Protein AF-A0A9P1MEH5-F1 (afdb_monomer_lite)

pLDDT: mean 79.2, std 22.67, range [29.92, 98.62]

Radius of gyration: 17.31 Å; chains: 1; bounding box: 32×53×47 Å

InterPro domains:
  IPR015141 Phospholipase A2, prokaryotic/fungal [PF09056] (27-102)
  IPR036444 Phospholipase A2 domain superfamily [G3DSA:1.20.90.10] (5-103)
  IPR036444 Phospholipase A2 domain superfamily [SSF48619] (24-102)

Secondary structure (DSSP, 8-state):
----PPPTHHHHHHHSS---GGGTTT-TT-TT----HHHHHHHHHHHHHHHHTT--BHHHHHHHHHHHHHHHHHHHHTS-TTTHHHHHHHHHHHHHHHHHHS-TT-BS-PPPHHHHHHHHHHHHHHHHHHHHHHHHTS--

Sequence (140 aa):
MVTGRPAAHHQWQRDADILDLGRLHFLPRQPLGFPFVPACNRHDFGYHNYRNQVRFTQSNRLKIDNNFKTDLYYQCESVSSLTRGLCRALADVYYSAVRAFGGGDATPGKRDEDLVQAYQDAVAVYEELVAEARARGDIA

Organism: NCBI:txid1442378

Foldseek 3Di:
DDPDDPDVVVVCVVPVVLDDLVCVVPPPDPVQPQPLVVLSVQLSVQQVVCVVVVNQAPVSLVVSLVSSLVVQLVSLVPPDPLCSVLSNLVSQLVSLCCLQRNDCVHDDDHGDPVSVVSNVVSVVVNVVVVVVCVVVVVGD

Structure (mmCIF, N/CA/C/O backbone):
data_AF-A0A9P1MEH5-F1
#
_entry.id   AF-A0A9P1MEH5-F1
#
loop_
_atom_site.group_PDB
_atom_site.id
_atom_site.type_symbol
_atom_site.label_atom_id
_atom_site.label_alt_id
_atom_site.label_comp_id
_atom_site.label_asym_id
_atom_site.label_entity_id
_atom_site.label_seq_id
_atom_site.pdbx_PDB_ins_code
_atom_site.Cartn_x
_atom_site.Cartn_y
_atom_site.Cartn_z
_atom_site.occupancy
_atom_site.B_iso_or_equiv
_atom_site.auth_seq_id
_atom_site.auth_comp_id
_atom_site.auth_asym_id
_atom_site.auth_atom_id
_atom_site.pdbx_PDB_model_num
ATOM 1 N N . MET A 1 1 ? 18.055 -45.382 1.536 1.00 38.59 1 MET A N 1
ATOM 2 C CA . MET A 1 1 ? 18.241 -43.936 1.287 1.00 38.59 1 MET A CA 1
ATOM 3 C C . MET A 1 1 ? 17.110 -43.486 0.376 1.00 38.59 1 MET A C 1
ATOM 5 O O . MET A 1 1 ? 17.152 -43.767 -0.812 1.00 38.59 1 MET A O 1
ATOM 9 N N . VAL A 1 2 ? 16.035 -42.938 0.944 1.00 36.78 2 VAL A N 1
ATOM 10 C CA . VAL A 1 2 ? 14.836 -42.552 0.184 1.00 36.78 2 VAL A CA 1
ATOM 11 C C . VAL A 1 2 ? 15.009 -41.103 -0.259 1.00 36.78 2 VAL A C 1
ATOM 13 O O . VAL A 1 2 ? 14.859 -40.191 0.546 1.00 36.78 2 VAL A O 1
ATOM 16 N N . THR A 1 3 ? 15.345 -40.877 -1.526 1.00 44.19 3 THR A N 1
ATOM 17 C CA . THR A 1 3 ? 15.235 -39.551 -2.142 1.00 44.19 3 THR A CA 1
ATOM 18 C C . THR A 1 3 ? 13.792 -39.368 -2.603 1.00 44.19 3 THR A C 1
ATOM 20 O O . THR A 1 3 ? 13.424 -39.648 -3.743 1.00 44.19 3 THR A O 1
ATOM 23 N N . GLY A 1 4 ? 12.931 -38.955 -1.673 1.00 37.09 4 GLY A N 1
ATOM 24 C CA . GLY A 1 4 ? 11.566 -38.566 -2.002 1.00 37.09 4 GLY A CA 1
ATOM 25 C C . GLY A 1 4 ? 11.600 -37.353 -2.927 1.00 37.09 4 GLY A C 1
ATOM 26 O O . GLY A 1 4 ? 11.987 -36.266 -2.506 1.00 37.09 4 GLY A O 1
ATOM 27 N N . ARG A 1 5 ? 11.208 -37.527 -4.194 1.00 41.38 5 ARG A N 1
ATOM 28 C CA . ARG A 1 5 ? 10.835 -36.384 -5.035 1.00 41.38 5 ARG A CA 1
ATOM 29 C C . ARG A 1 5 ? 9.643 -35.712 -4.349 1.00 41.38 5 ARG A C 1
ATOM 31 O O . ARG A 1 5 ? 8.672 -36.420 -4.069 1.00 41.38 5 ARG A O 1
ATOM 38 N N . PRO A 1 6 ? 9.684 -34.403 -4.057 1.00 37.50 6 PRO A N 1
ATOM 39 C CA . PRO A 1 6 ? 8.526 -33.741 -3.487 1.00 37.50 6 PRO A CA 1
ATOM 40 C C . PRO A 1 6 ? 7.352 -33.883 -4.454 1.00 37.50 6 PRO A C 1
ATOM 42 O O . PRO A 1 6 ? 7.510 -33.729 -5.668 1.00 37.50 6 PRO A O 1
ATOM 45 N N . ALA A 1 7 ? 6.189 -34.224 -3.903 1.00 37.09 7 ALA A N 1
ATOM 46 C CA . ALA A 1 7 ? 4.952 -34.388 -4.645 1.00 37.09 7 ALA A CA 1
ATOM 47 C C . ALA A 1 7 ? 4.650 -33.122 -5.455 1.00 37.09 7 ALA A C 1
ATOM 49 O O . ALA A 1 7 ? 4.838 -32.011 -4.957 1.00 37.09 7 ALA A O 1
ATOM 50 N N . ALA A 1 8 ? 4.137 -33.293 -6.677 1.00 34.41 8 ALA A N 1
ATOM 51 C CA . ALA A 1 8 ? 3.817 -32.200 -7.593 1.00 34.41 8 ALA A CA 1
ATOM 52 C C . ALA A 1 8 ? 3.007 -31.074 -6.914 1.00 34.41 8 ALA A C 1
ATOM 54 O O . ALA A 1 8 ? 3.232 -29.909 -7.215 1.00 34.41 8 ALA A O 1
ATOM 55 N N . HIS A 1 9 ? 2.171 -31.393 -5.916 1.00 31.72 9 HIS A N 1
ATOM 56 C CA . HIS A 1 9 ? 1.419 -30.448 -5.073 1.00 31.72 9 HIS A CA 1
ATOM 57 C C . HIS A 1 9 ? 2.267 -29.354 -4.389 1.00 31.72 9 HIS A C 1
ATOM 59 O O . HIS A 1 9 ? 1.824 -28.218 -4.277 1.00 31.72 9 HIS A O 1
ATOM 65 N N . HIS A 1 10 ? 3.506 -29.658 -3.995 1.00 29.92 10 HIS A N 1
ATOM 66 C CA . HIS A 1 10 ? 4.415 -28.707 -3.341 1.00 29.92 10 HIS A CA 1
ATOM 67 C C . HIS A 1 10 ? 5.129 -27.768 -4.325 1.00 29.92 10 HIS A C 1
ATOM 69 O O . HIS A 1 10 ? 5.714 -26.767 -3.917 1.00 29.92 10 HIS A O 1
ATOM 75 N N . GLN A 1 11 ? 5.098 -28.089 -5.621 1.00 36.81 11 GLN A N 1
ATOM 76 C CA . GLN A 1 11 ? 5.572 -27.202 -6.680 1.00 36.81 11 GLN A CA 1
ATOM 77 C C . GLN A 1 11 ? 4.457 -26.228 -7.094 1.00 36.81 11 GLN A C 1
ATOM 79 O O . GLN A 1 11 ? 4.722 -25.042 -7.248 1.00 36.81 11 GLN A O 1
ATOM 84 N N . TRP A 1 12 ? 3.195 -26.684 -7.117 1.00 30.77 12 TRP A N 1
ATOM 85 C CA . TRP A 1 12 ? 2.025 -25.822 -7.342 1.00 30.77 12 TRP A CA 1
ATOM 86 C C . TRP A 1 12 ? 1.846 -24.744 -6.256 1.00 30.77 12 TRP A C 1
ATOM 88 O O . TRP A 1 12 ? 1.437 -23.636 -6.576 1.00 30.77 12 TRP A O 1
ATOM 98 N N . GLN A 1 13 ? 2.218 -25.016 -4.997 1.00 30.05 13 GLN A N 1
ATOM 99 C CA . GLN A 1 13 ? 2.225 -24.012 -3.916 1.00 30.05 13 GLN A CA 1
ATOM 100 C C . GLN A 1 13 ? 3.327 -22.944 -4.062 1.00 30.05 13 GLN A C 1
ATOM 102 O O . GLN A 1 13 ? 3.238 -21.893 -3.442 1.00 30.05 13 GLN A O 1
ATOM 107 N N . ARG A 1 14 ? 4.382 -23.207 -4.847 1.00 35.78 14 ARG A N 1
ATOM 108 C CA . ARG A 1 14 ? 5.507 -22.273 -5.029 1.00 35.78 14 ARG A CA 1
ATOM 109 C C . ARG A 1 14 ? 5.337 -21.342 -6.227 1.00 35.78 14 ARG A C 1
ATOM 111 O O . ARG A 1 14 ? 5.924 -20.266 -6.226 1.00 35.78 14 ARG A O 1
ATOM 118 N N . ASP A 1 15 ? 4.495 -21.722 -7.187 1.00 35.22 15 ASP A N 1
ATOM 119 C CA . ASP A 1 15 ? 4.294 -20.970 -8.430 1.00 35.22 15 ASP A CA 1
ATOM 120 C C . ASP A 1 15 ? 2.918 -20.258 -8.501 1.00 35.22 15 ASP A C 1
ATOM 122 O O . ASP A 1 15 ? 2.714 -19.404 -9.362 1.00 35.22 15 ASP A O 1
ATOM 126 N N . ALA A 1 16 ? 1.974 -20.554 -7.591 1.00 35.69 16 ALA A N 1
ATOM 127 C CA . ALA A 1 16 ? 0.593 -20.041 -7.635 1.00 35.69 16 ALA A CA 1
ATOM 128 C C . ALA A 1 16 ? 0.308 -18.752 -6.829 1.00 35.69 16 ALA A C 1
ATOM 130 O O . ALA A 1 16 ? -0.785 -18.205 -6.960 1.00 35.69 16 ALA A O 1
ATOM 131 N N . ASP A 1 17 ? 1.261 -18.223 -6.054 1.00 38.34 17 ASP A N 1
ATOM 132 C CA . ASP A 1 17 ? 1.078 -16.992 -5.252 1.00 38.34 17 ASP A CA 1
ATOM 133 C C . ASP A 1 17 ? 1.744 -15.746 -5.885 1.00 38.34 17 ASP A C 1
ATOM 135 O O . ASP A 1 17 ? 1.908 -14.707 -5.255 1.00 38.34 17 ASP A O 1
ATOM 139 N N . ILE A 1 18 ? 2.081 -15.829 -7.179 1.00 39.69 18 ILE A N 1
ATOM 140 C CA . ILE A 1 18 ? 2.661 -14.758 -8.023 1.00 39.69 18 ILE A CA 1
ATOM 141 C C . ILE A 1 18 ? 1.601 -13.719 -8.475 1.00 39.69 18 ILE A C 1
ATOM 143 O O . ILE A 1 18 ? 1.877 -12.823 -9.269 1.00 39.69 18 ILE A O 1
ATOM 147 N N . LEU A 1 19 ? 0.363 -13.838 -7.998 1.00 39.28 19 LEU A N 1
ATOM 148 C CA . LEU A 1 19 ? -0.817 -13.301 -8.670 1.00 39.28 19 LEU A CA 1
ATOM 149 C C . LEU A 1 19 ? -0.827 -11.769 -8.767 1.00 39.28 19 LEU A C 1
ATOM 151 O O . LEU A 1 19 ? -0.937 -11.048 -7.778 1.00 39.28 19 LEU A O 1
ATOM 155 N N . ASP A 1 20 ? -0.760 -11.320 -10.020 1.00 39.25 20 ASP A N 1
ATOM 156 C CA . ASP A 1 20 ? -1.624 -10.307 -10.620 1.00 39.25 20 ASP A CA 1
ATOM 157 C C . ASP A 1 20 ? -2.725 -9.818 -9.659 1.00 39.25 20 ASP A C 1
ATOM 159 O O . ASP A 1 20 ? -3.491 -10.604 -9.094 1.00 39.25 20 ASP A O 1
ATOM 163 N N . LEU A 1 21 ? -2.775 -8.505 -9.468 1.00 43.47 21 LEU A N 1
ATOM 164 C CA . LEU A 1 21 ? -3.488 -7.748 -8.431 1.00 43.47 21 LEU A CA 1
ATOM 165 C C . LEU A 1 21 ? -4.983 -8.085 -8.227 1.00 43.47 21 LEU A C 1
ATOM 167 O O . LEU A 1 21 ? -5.577 -7.724 -7.207 1.00 43.47 21 LEU A O 1
ATOM 171 N N . GLY A 1 22 ? -5.573 -8.882 -9.117 1.00 38.50 22 GLY A N 1
ATOM 172 C CA . GLY A 1 22 ? -6.907 -9.463 -8.989 1.00 38.50 22 GLY A CA 1
ATOM 173 C C . GLY A 1 22 ? -7.152 -10.281 -7.712 1.00 38.50 22 GLY A C 1
ATOM 174 O O . GLY A 1 22 ? -8.307 -10.402 -7.305 1.00 38.50 22 GLY A O 1
ATOM 175 N N . ARG A 1 23 ? -6.118 -10.791 -7.017 1.00 42.00 23 ARG A N 1
ATOM 176 C CA . ARG A 1 23 ? -6.306 -11.473 -5.715 1.00 42.00 23 ARG A CA 1
ATOM 177 C C . ARG A 1 23 ? -6.115 -10.593 -4.477 1.00 42.00 23 ARG A C 1
ATOM 179 O O . ARG A 1 23 ? -6.567 -10.989 -3.409 1.00 42.00 23 ARG A O 1
ATOM 186 N N . LEU A 1 24 ? -5.557 -9.387 -4.596 1.00 45.28 24 LEU A N 1
ATOM 187 C CA . LEU A 1 24 ? -5.632 -8.382 -3.518 1.00 45.28 24 LEU A CA 1
ATOM 188 C C . LEU A 1 24 ? -7.051 -7.803 -3.411 1.00 45.28 24 LEU A C 1
ATOM 190 O O . LEU A 1 24 ? -7.517 -7.483 -2.320 1.00 45.28 24 LEU A O 1
ATOM 194 N N . HIS A 1 25 ? -7.779 -7.789 -4.532 1.00 41.97 25 HIS A N 1
ATOM 195 C CA . HIS A 1 25 ? -9.227 -7.562 -4.576 1.00 41.97 25 HIS A CA 1
ATOM 196 C C . HIS A 1 25 ? -10.034 -8.621 -3.800 1.00 41.97 25 HIS A C 1
ATOM 198 O O . HIS A 1 25 ? -11.130 -8.341 -3.322 1.00 41.97 25 HIS A O 1
ATOM 204 N N . PHE A 1 26 ? -9.490 -9.836 -3.682 1.00 39.28 26 PHE A N 1
ATOM 205 C CA . PHE A 1 26 ? -10.142 -11.024 -3.131 1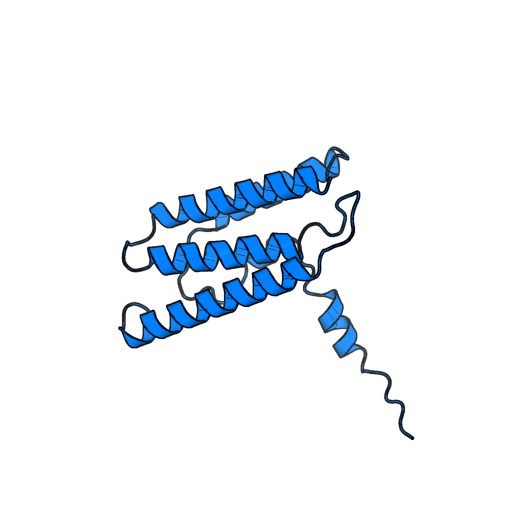.00 39.28 26 PHE A CA 1
ATOM 206 C C . PHE A 1 26 ? -9.231 -11.739 -2.127 1.00 39.28 26 PHE A C 1
ATOM 208 O O . PHE A 1 26 ? -9.082 -12.959 -2.178 1.00 39.28 26 PHE A O 1
ATOM 215 N N . LEU A 1 27 ? -8.646 -11.004 -1.173 1.00 39.81 27 LEU A N 1
ATOM 216 C CA . LEU A 1 27 ? -8.283 -11.633 0.096 1.00 39.81 27 LEU A CA 1
ATOM 217 C C . LEU A 1 27 ? -9.602 -12.108 0.720 1.00 39.81 27 LEU A C 1
ATOM 219 O O . LEU A 1 27 ? -10.395 -11.272 1.170 1.00 39.81 27 LEU A O 1
ATOM 223 N N . PRO A 1 28 ? -9.907 -13.419 0.721 1.00 33.19 28 PRO A N 1
ATOM 224 C CA . PRO A 1 28 ? -11.109 -13.907 1.358 1.00 33.19 28 PRO A CA 1
ATOM 225 C C . PRO A 1 28 ? -10.839 -13.740 2.850 1.00 33.19 28 PRO A C 1
ATOM 227 O O . PRO A 1 28 ? -10.082 -14.521 3.420 1.00 33.19 28 PRO A O 1
ATOM 230 N N . ARG A 1 29 ? -11.456 -12.712 3.450 1.00 41.00 29 ARG A N 1
ATOM 231 C CA . ARG A 1 29 ? -11.282 -12.215 4.831 1.00 41.00 29 ARG A CA 1
ATOM 232 C C . ARG A 1 29 ? -10.231 -11.108 4.979 1.00 41.00 29 ARG A C 1
ATOM 234 O O . ARG A 1 29 ? -9.215 -11.287 5.637 1.00 41.00 29 ARG A O 1
ATOM 241 N N . GLN A 1 30 ? -10.539 -9.912 4.478 1.00 52.88 30 GLN A N 1
ATOM 242 C CA . GLN A 1 30 ? -10.150 -8.697 5.202 1.00 52.88 30 GLN A CA 1
ATOM 243 C C . GLN A 1 30 ? -11.214 -8.458 6.282 1.00 52.88 30 GLN A C 1
ATOM 245 O O . GLN A 1 30 ? -12.278 -7.934 5.954 1.00 52.88 30 GLN A O 1
ATOM 250 N N . PRO A 1 31 ? -11.002 -8.872 7.544 1.00 54.69 31 PRO A N 1
ATOM 251 C CA . PRO A 1 31 ? -12.038 -8.793 8.577 1.00 54.69 31 PRO A CA 1
ATOM 252 C C . PRO A 1 31 ? -12.516 -7.358 8.846 1.00 54.69 31 PRO A C 1
ATOM 254 O O . PRO A 1 31 ? -13.613 -7.173 9.358 1.00 54.69 31 PRO A O 1
ATOM 257 N N . LEU A 1 32 ? -11.713 -6.355 8.467 1.00 70.31 32 LEU A N 1
ATOM 258 C CA . LEU A 1 32 ? -11.971 -4.937 8.722 1.00 70.31 32 LEU A CA 1
ATOM 259 C C . LEU A 1 32 ? -12.499 -4.157 7.504 1.00 70.31 32 LEU A C 1
ATOM 261 O O . LEU A 1 32 ? -12.906 -3.011 7.662 1.00 70.31 32 LEU A O 1
ATOM 265 N N . GLY A 1 33 ? -12.513 -4.756 6.304 1.00 79.62 33 GLY A N 1
ATOM 266 C CA . GLY A 1 33 ? -13.152 -4.172 5.115 1.00 79.62 33 GLY A CA 1
ATOM 267 C C . GLY A 1 33 ? -12.636 -2.791 4.679 1.00 79.62 33 GLY A C 1
ATOM 268 O O . GLY A 1 33 ? -13.438 -1.950 4.274 1.00 79.62 33 GLY A O 1
ATOM 269 N N . PHE A 1 34 ? -11.328 -2.525 4.773 1.00 88.25 34 PHE A N 1
ATOM 270 C CA . PHE A 1 34 ? -10.775 -1.215 4.409 1.00 88.25 34 PHE A CA 1
ATOM 271 C C . PHE A 1 34 ? -10.937 -0.895 2.906 1.00 88.25 34 PHE A C 1
ATOM 273 O O . PHE A 1 34 ? -10.848 -1.793 2.064 1.00 88.25 34 PHE A O 1
ATOM 280 N N . PRO A 1 35 ? -11.154 0.383 2.530 1.00 90.25 35 PRO A N 1
ATOM 281 C CA . PRO A 1 35 ? -11.550 0.766 1.173 1.00 90.25 35 PRO A CA 1
ATOM 282 C C . PRO A 1 35 ? -10.365 0.858 0.191 1.00 90.25 35 PRO A C 1
ATOM 284 O O . PRO A 1 35 ? -10.154 1.876 -0.455 1.00 90.25 35 PRO A O 1
ATOM 287 N N . PHE A 1 36 ? -9.570 -0.205 0.044 1.00 89.06 36 PHE A N 1
ATOM 288 C CA . PHE A 1 36 ? -8.355 -0.201 -0.792 1.00 89.06 36 PHE A CA 1
ATOM 289 C C . PHE A 1 36 ? -8.587 -0.420 -2.290 1.00 89.06 36 PHE A C 1
ATOM 291 O O . PHE A 1 36 ? -7.686 -0.168 -3.089 1.00 89.06 36 PHE A O 1
ATOM 298 N N . VAL A 1 37 ? -9.796 -0.814 -2.694 1.00 86.44 37 VAL A N 1
ATOM 299 C CA . VAL A 1 37 ? -10.155 -1.076 -4.100 1.00 86.44 37 VAL A CA 1
ATOM 300 C C . VAL A 1 37 ? -9.730 0.048 -5.065 1.00 86.44 37 VAL A C 1
ATOM 302 O O . VAL A 1 37 ? -9.109 -0.267 -6.083 1.00 86.44 37 VAL A O 1
ATOM 305 N N . PRO A 1 38 ? -9.973 1.347 -4.786 1.00 88.44 38 PRO A N 1
ATOM 306 C CA . PRO A 1 38 ? -9.557 2.414 -5.697 1.00 88.44 38 PRO A CA 1
ATOM 307 C C . PRO A 1 38 ? -8.034 2.513 -5.867 1.00 88.44 38 PRO A C 1
ATOM 309 O O . PRO A 1 38 ? -7.563 2.789 -6.970 1.00 88.44 38 PRO A O 1
ATOM 312 N N . ALA A 1 39 ? -7.269 2.264 -4.798 1.00 90.56 39 ALA A N 1
ATOM 313 C CA . ALA A 1 39 ? -5.807 2.269 -4.833 1.00 90.56 39 ALA A CA 1
ATOM 314 C C . ALA A 1 39 ? -5.277 1.111 -5.691 1.00 90.56 39 ALA A C 1
ATOM 316 O O . ALA A 1 39 ? -4.422 1.327 -6.552 1.00 90.56 39 ALA A O 1
ATOM 317 N N . CYS A 1 40 ? -5.833 -0.094 -5.508 1.00 87.19 40 CYS A N 1
ATOM 318 C CA . CYS A 1 40 ? -5.484 -1.268 -6.311 1.00 87.19 40 CYS A CA 1
ATOM 319 C C . CYS A 1 40 ? -5.754 -1.004 -7.796 1.00 87.19 40 CYS A C 1
ATOM 321 O O . CYS A 1 40 ? -4.840 -1.082 -8.603 1.00 87.19 40 CYS A O 1
ATOM 323 N N . ASN A 1 41 ? -6.955 -0.536 -8.152 1.00 86.81 41 ASN A N 1
ATOM 324 C CA . ASN A 1 41 ? -7.299 -0.236 -9.548 1.00 86.81 41 ASN A CA 1
ATOM 325 C C . ASN A 1 41 ? -6.295 0.715 -10.230 1.00 86.81 41 ASN A C 1
ATOM 327 O O . ASN A 1 41 ? -5.964 0.536 -11.404 1.00 86.81 41 ASN A O 1
ATOM 331 N N . ARG A 1 42 ? -5.793 1.734 -9.514 1.00 94.38 42 ARG A N 1
ATOM 332 C CA . ARG A 1 42 ? -4.790 2.663 -10.063 1.00 94.38 42 ARG A CA 1
ATOM 333 C C . ARG A 1 42 ? -3.407 2.020 -10.195 1.00 94.38 42 ARG A C 1
ATOM 335 O O . ARG A 1 42 ? -2.685 2.337 -11.145 1.00 94.38 42 ARG A O 1
ATOM 342 N N . HIS A 1 43 ? -3.033 1.139 -9.270 1.00 94.44 43 HIS A N 1
ATOM 343 C CA . HIS A 1 43 ? -1.786 0.371 -9.333 1.00 94.44 43 HIS A CA 1
ATOM 344 C C . HIS A 1 43 ? -1.779 -0.577 -10.538 1.00 94.44 43 HIS A C 1
ATOM 346 O O . HIS A 1 43 ? -0.865 -0.482 -11.364 1.00 94.44 43 HIS A O 1
ATOM 352 N N . ASP A 1 44 ? -2.849 -1.354 -10.725 1.00 90.25 44 ASP A N 1
ATOM 353 C CA . ASP A 1 44 ? -3.070 -2.250 -11.869 1.00 90.25 44 ASP A CA 1
ATOM 354 C C . ASP A 1 44 ? -2.991 -1.475 -13.184 1.00 90.25 44 ASP A C 1
ATOM 356 O O . ASP A 1 44 ? -2.255 -1.845 -14.105 1.00 90.25 44 ASP A O 1
ATOM 360 N N . PHE A 1 45 ? -3.694 -0.337 -13.256 1.00 93.69 45 PHE A N 1
ATOM 361 C CA . PHE A 1 45 ? -3.647 0.551 -14.413 1.00 93.69 45 PHE A CA 1
ATOM 362 C C . PHE A 1 45 ? -2.207 0.962 -14.744 1.00 93.69 45 PHE A C 1
ATOM 364 O O . PHE A 1 45 ? -1.802 0.904 -15.908 1.00 93.69 45 PHE A O 1
ATOM 371 N N . GLY A 1 46 ? -1.418 1.354 -13.740 1.00 94.19 46 GLY A N 1
ATOM 372 C CA . GLY A 1 46 ? -0.011 1.704 -13.919 1.00 94.19 46 GLY A CA 1
ATOM 373 C C . GLY A 1 46 ? 0.814 0.529 -14.446 1.00 94.19 46 GLY A C 1
ATOM 374 O O . GLY A 1 46 ? 1.525 0.672 -15.442 1.00 94.19 46 GLY A O 1
ATOM 375 N N . TYR A 1 47 ? 0.682 -0.639 -13.820 1.00 93.94 47 TYR A N 1
ATOM 376 C CA . TYR A 1 47 ? 1.403 -1.859 -14.181 1.00 93.94 47 TYR A CA 1
ATOM 377 C C . TYR A 1 47 ? 1.107 -2.295 -15.623 1.00 93.94 47 TYR A C 1
ATOM 379 O O . TYR A 1 47 ? 2.034 -2.482 -16.414 1.00 93.94 47 TYR A O 1
ATOM 387 N N . HIS A 1 48 ? -0.167 -2.397 -16.006 1.00 92.81 48 HIS A N 1
ATOM 388 C CA . HIS A 1 48 ? -0.554 -2.801 -17.360 1.00 92.81 48 HIS A CA 1
ATOM 389 C C . HIS A 1 48 ? -0.107 -1.791 -18.421 1.00 92.81 48 HIS A C 1
ATOM 391 O O . HIS A 1 48 ? 0.472 -2.173 -19.439 1.00 92.81 48 HIS A O 1
ATOM 397 N N . ASN A 1 49 ? -0.310 -0.490 -18.191 1.00 95.44 49 ASN A N 1
ATOM 398 C CA . ASN A 1 49 ? 0.028 0.517 -19.197 1.00 95.44 49 ASN A CA 1
ATOM 399 C C . ASN A 1 49 ? 1.536 0.664 -19.399 1.00 95.44 49 ASN A C 1
ATOM 401 O O . ASN A 1 49 ? 1.987 0.791 -20.536 1.00 95.44 49 ASN A O 1
ATOM 405 N N . TYR A 1 50 ? 2.334 0.615 -18.330 1.00 95.81 50 TYR A N 1
ATOM 406 C CA . TYR A 1 50 ? 3.788 0.704 -18.468 1.00 95.81 50 TYR A CA 1
ATOM 407 C C . TYR A 1 50 ? 4.376 -0.522 -19.174 1.00 95.81 50 TYR A C 1
ATOM 409 O O . TYR A 1 50 ? 5.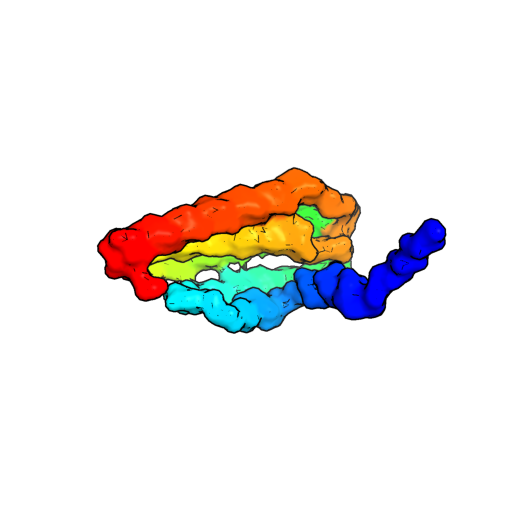352 -0.367 -19.914 1.00 95.81 50 TYR A O 1
ATOM 417 N N . ARG A 1 51 ? 3.772 -1.708 -19.009 1.00 93.12 51 ARG A N 1
ATOM 418 C CA . ARG A 1 51 ? 4.123 -2.908 -19.786 1.00 93.12 51 ARG A CA 1
ATOM 419 C C . ARG A 1 51 ? 3.774 -2.753 -21.260 1.00 93.12 51 ARG A C 1
ATOM 421 O O . ARG A 1 51 ? 4.648 -2.929 -22.102 1.00 93.12 51 ARG A O 1
ATOM 428 N N . ASN A 1 52 ? 2.548 -2.328 -21.568 1.00 96.56 52 ASN A N 1
ATOM 429 C CA . ASN A 1 52 ? 2.098 -2.105 -22.948 1.00 96.56 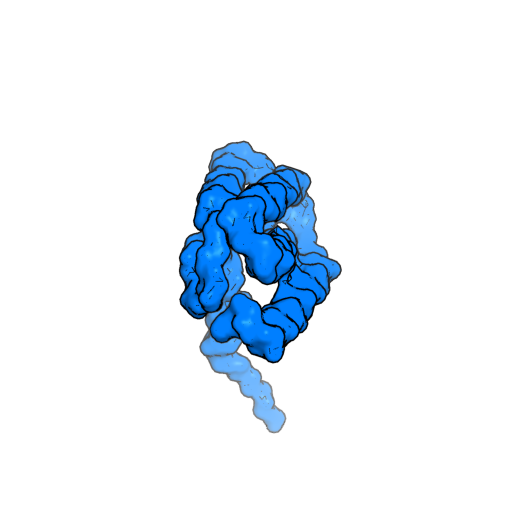52 ASN A CA 1
ATOM 430 C C . ASN A 1 52 ? 2.932 -1.041 -23.677 1.00 96.56 52 ASN A C 1
ATOM 432 O O . ASN A 1 52 ? 3.083 -1.081 -24.892 1.00 96.56 52 ASN A O 1
ATOM 436 N N . GLN A 1 53 ? 3.494 -0.094 -22.928 1.00 97.31 53 GLN A N 1
ATOM 437 C CA . GLN A 1 53 ? 4.355 0.973 -23.439 1.00 97.31 53 GLN A CA 1
ATOM 438 C C . GLN A 1 53 ? 5.847 0.601 -23.425 1.00 97.31 53 GLN A C 1
ATOM 440 O O . GLN A 1 53 ? 6.684 1.463 -23.680 1.00 97.31 53 GLN A O 1
ATOM 445 N N . VAL A 1 54 ? 6.193 -0.651 -23.097 1.00 95.56 54 VAL A N 1
ATOM 446 C CA . VAL A 1 54 ? 7.571 -1.178 -23.084 1.00 95.56 54 VAL A CA 1
ATOM 447 C C . VAL A 1 54 ? 8.514 -0.339 -22.204 1.00 95.56 54 VAL A C 1
ATOM 449 O O . VAL A 1 54 ? 9.698 -0.168 -22.480 1.00 95.56 54 VAL A O 1
ATOM 452 N N . ARG A 1 55 ? 7.978 0.214 -21.111 1.00 95.81 55 ARG A N 1
ATOM 453 C CA . ARG A 1 55 ? 8.713 1.071 -20.166 1.00 95.81 55 ARG A CA 1
ATOM 454 C C . ARG A 1 55 ? 8.521 0.654 -18.712 1.00 95.81 55 ARG A C 1
ATOM 456 O O . ARG A 1 55 ? 8.693 1.469 -17.803 1.00 95.81 55 ARG A O 1
ATOM 463 N N . PHE A 1 56 ? 8.160 -0.605 -18.477 1.00 93.50 56 PHE A N 1
ATOM 464 C CA . PHE A 1 56 ? 8.031 -1.187 -17.143 1.00 93.50 56 PHE A CA 1
ATOM 465 C C . PHE A 1 56 ? 9.413 -1.501 -16.552 1.00 93.50 56 PHE A C 1
ATOM 467 O O . PHE A 1 56 ? 9.858 -2.643 -16.485 1.00 93.50 56 PHE A O 1
ATOM 474 N N . THR A 1 57 ? 10.135 -0.444 -16.183 1.00 93.69 57 THR A N 1
ATOM 475 C CA . THR A 1 57 ? 11.449 -0.547 -15.547 1.00 93.69 57 THR A CA 1
ATOM 476 C C . THR A 1 57 ? 11.331 -0.651 -14.032 1.00 93.69 57 THR A C 1
ATOM 478 O O . THR A 1 57 ? 10.317 -0.242 -13.469 1.00 93.69 57 THR A O 1
ATOM 481 N N . GLN A 1 58 ? 12.382 -1.096 -13.338 1.00 91.25 58 GLN A N 1
ATOM 482 C CA . GLN A 1 58 ? 12.387 -1.119 -11.865 1.00 91.25 58 GLN A CA 1
ATOM 483 C C . GLN A 1 58 ? 12.140 0.265 -11.245 1.00 91.25 58 GLN A C 1
ATOM 485 O O . GLN A 1 58 ? 11.415 0.399 -10.259 1.00 91.25 58 GLN A O 1
ATOM 490 N N . SER A 1 59 ? 12.689 1.317 -11.858 1.00 93.69 59 SER A N 1
ATOM 491 C CA . SER A 1 59 ? 12.482 2.699 -11.418 1.00 93.69 59 SER A CA 1
ATOM 492 C C . SER A 1 59 ? 11.043 3.174 -11.626 1.00 93.69 59 SER A C 1
ATOM 494 O O . SER A 1 59 ? 10.494 3.868 -10.772 1.00 93.69 59 SER A O 1
ATOM 496 N N . ASN A 1 60 ? 10.403 2.788 -12.730 1.00 95.88 60 ASN A N 1
ATOM 497 C CA . ASN A 1 60 ? 9.003 3.115 -12.974 1.00 95.88 60 ASN A CA 1
ATOM 498 C C . ASN A 1 60 ? 8.063 2.275 -12.106 1.00 95.88 60 ASN A C 1
ATOM 500 O O . ASN A 1 60 ? 7.099 2.820 -11.575 1.00 95.88 60 ASN A O 1
ATOM 504 N N . ARG A 1 61 ? 8.385 0.997 -11.879 1.00 94.31 61 ARG A N 1
ATOM 505 C CA . ARG A 1 61 ? 7.687 0.135 -10.920 1.00 94.31 61 ARG A CA 1
ATOM 506 C C . ARG A 1 61 ? 7.691 0.763 -9.530 1.00 94.31 61 ARG A C 1
ATOM 508 O O . ARG A 1 61 ? 6.627 0.956 -8.961 1.00 94.31 61 ARG A O 1
ATOM 515 N N . LEU A 1 62 ? 8.858 1.192 -9.037 1.00 95.00 62 LEU A N 1
ATOM 516 C CA . LEU A 1 62 ? 8.978 1.876 -7.746 1.00 95.00 62 LEU A CA 1
ATOM 517 C C . LEU A 1 62 ? 8.096 3.133 -7.665 1.00 95.00 62 LEU A C 1
ATOM 519 O O . LEU A 1 62 ? 7.453 3.360 -6.647 1.00 95.00 62 LEU A O 1
ATOM 523 N N . LYS A 1 63 ? 8.018 3.940 -8.732 1.00 97.62 63 LYS A N 1
ATOM 524 C CA . LYS A 1 63 ? 7.116 5.107 -8.768 1.00 97.62 63 LYS A CA 1
ATOM 525 C C . LYS A 1 63 ? 5.645 4.702 -8.663 1.00 97.62 63 LYS A C 1
ATOM 527 O O . LYS A 1 63 ? 4.890 5.366 -7.959 1.00 97.62 63 LYS A O 1
ATOM 532 N N . ILE A 1 64 ? 5.241 3.634 -9.352 1.00 97.31 64 ILE A N 1
ATOM 533 C CA . ILE A 1 64 ? 3.867 3.123 -9.290 1.00 97.31 64 ILE A CA 1
ATOM 534 C C . ILE A 1 64 ? 3.564 2.577 -7.886 1.00 97.31 64 ILE A C 1
ATOM 536 O O . ILE A 1 64 ? 2.538 2.934 -7.313 1.00 97.31 64 ILE A O 1
ATOM 540 N N . ASP A 1 65 ? 4.478 1.803 -7.296 1.00 96.62 65 ASP A N 1
ATOM 541 C CA . ASP A 1 65 ? 4.337 1.248 -5.943 1.00 96.62 65 ASP A CA 1
ATOM 542 C C . ASP A 1 65 ? 4.275 2.358 -4.872 1.00 96.62 65 ASP A C 1
ATOM 544 O O . ASP A 1 65 ? 3.459 2.300 -3.955 1.00 96.62 65 ASP A O 1
ATOM 548 N N . ASN A 1 66 ? 5.082 3.417 -5.004 1.00 98.38 66 ASN A N 1
ATOM 549 C CA . ASN A 1 66 ? 5.034 4.574 -4.101 1.00 98.38 66 ASN A CA 1
ATOM 550 C C . ASN A 1 66 ? 3.700 5.326 -4.208 1.00 98.38 66 ASN A C 1
ATOM 552 O O . ASN A 1 66 ? 3.108 5.690 -3.195 1.00 98.38 66 ASN A O 1
ATOM 556 N N . ASN A 1 67 ? 3.198 5.527 -5.430 1.00 98.56 67 ASN A N 1
ATOM 557 C CA . ASN A 1 67 ? 1.882 6.129 -5.650 1.00 98.56 67 ASN A CA 1
ATOM 558 C C . ASN A 1 67 ? 0.752 5.267 -5.078 1.00 98.56 67 ASN A C 1
ATOM 560 O O . ASN A 1 67 ? -0.244 5.810 -4.603 1.00 98.56 67 ASN A O 1
ATOM 564 N N . PHE A 1 68 ? 0.905 3.945 -5.116 1.00 97.81 68 PHE A N 1
ATOM 565 C CA . PHE A 1 68 ? -0.032 3.015 -4.500 1.00 97.81 68 PHE A CA 1
ATOM 566 C C . PHE A 1 68 ? -0.046 3.147 -2.979 1.00 97.81 68 PHE A C 1
ATOM 568 O O . PHE A 1 68 ? -1.123 3.278 -2.405 1.00 97.81 68 PHE A O 1
ATOM 575 N N . LYS A 1 69 ? 1.121 3.241 -2.325 1.00 98.00 69 LYS A N 1
ATOM 576 C CA . LYS A 1 69 ? 1.190 3.534 -0.883 1.00 98.00 69 LYS A CA 1
ATOM 577 C C . LYS A 1 69 ? 0.454 4.825 -0.528 1.00 98.00 69 LYS A C 1
ATOM 579 O O . LYS A 1 69 ? -0.360 4.832 0.393 1.00 98.00 69 LYS A O 1
ATOM 584 N N . THR A 1 70 ? 0.708 5.898 -1.275 1.00 98.62 70 THR A N 1
ATOM 585 C CA . THR A 1 70 ? 0.035 7.187 -1.064 1.00 98.62 70 THR A CA 1
ATOM 586 C C . THR A 1 70 ? -1.485 7.058 -1.168 1.00 98.62 70 THR A C 1
ATOM 588 O O . THR A 1 70 ? -2.198 7.617 -0.336 1.00 98.62 70 THR A O 1
ATOM 591 N N . ASP A 1 71 ? -1.995 6.292 -2.135 1.00 97.69 71 ASP A N 1
ATOM 592 C CA . ASP A 1 71 ? -3.438 6.076 -2.263 1.00 97.69 71 ASP A CA 1
ATOM 593 C C . ASP A 1 71 ? -4.015 5.253 -1.128 1.00 97.69 71 ASP A C 1
ATOM 595 O O . ASP A 1 71 ? -5.064 5.614 -0.608 1.00 97.69 71 ASP A O 1
ATOM 599 N N . LEU A 1 72 ? -3.354 4.165 -0.730 1.00 95.75 72 LEU A N 1
A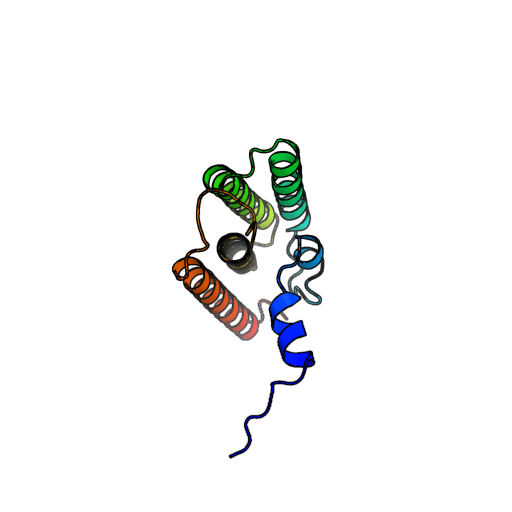TOM 600 C CA . LEU A 1 72 ? -3.810 3.344 0.389 1.00 95.75 72 LEU A CA 1
ATOM 601 C C . LEU A 1 72 ? -3.941 4.196 1.659 1.00 95.75 72 LEU A C 1
ATOM 603 O O . LEU A 1 72 ? -4.957 4.133 2.347 1.00 95.75 72 LEU A O 1
ATOM 607 N N . TYR A 1 73 ? -2.959 5.062 1.921 1.00 98.12 73 TYR A N 1
ATOM 608 C CA . TYR A 1 73 ? -3.009 6.005 3.039 1.00 98.12 73 TYR A CA 1
ATOM 609 C C . TYR A 1 73 ? -4.141 7.020 2.890 1.00 98.12 73 TYR A C 1
ATOM 611 O O . TYR A 1 73 ? -4.831 7.297 3.867 1.00 98.12 73 TYR A O 1
ATOM 619 N N . TYR A 1 74 ? -4.371 7.537 1.682 1.00 98.06 74 TYR A N 1
ATOM 620 C CA . TYR A 1 74 ? -5.494 8.431 1.412 1.00 98.06 74 TYR A CA 1
ATOM 621 C C . TYR A 1 74 ? -6.845 7.757 1.697 1.00 98.06 74 TYR A C 1
ATOM 623 O O . TYR A 1 74 ? -7.704 8.354 2.344 1.00 98.06 74 TYR A O 1
ATOM 631 N N . GLN A 1 75 ? -7.017 6.491 1.300 1.00 94.69 75 GLN A N 1
ATOM 632 C CA . GLN A 1 75 ? -8.218 5.709 1.617 1.00 94.69 75 GLN A CA 1
ATOM 633 C C . GLN A 1 75 ? -8.407 5.527 3.135 1.00 94.69 75 GLN A C 1
ATOM 635 O O . GLN A 1 75 ? -9.536 5.468 3.621 1.00 94.69 75 GLN A O 1
ATOM 640 N N . CYS A 1 76 ? -7.324 5.501 3.919 1.00 96.75 76 CYS A N 1
ATOM 641 C CA . CYS A 1 76 ? -7.407 5.435 5.379 1.00 96.75 76 CYS A CA 1
ATOM 642 C C . CYS A 1 76 ? -7.913 6.727 6.042 1.00 96.75 76 CYS A C 1
ATOM 644 O O . CYS A 1 76 ? -8.328 6.686 7.203 1.00 96.75 76 CYS A O 1
ATOM 646 N N . GLU A 1 77 ? -7.930 7.867 5.348 1.00 96.88 77 GLU A N 1
ATOM 647 C CA . GLU A 1 77 ? -8.465 9.112 5.916 1.00 96.88 77 GLU A CA 1
ATOM 648 C C . GLU A 1 77 ? -9.991 9.064 6.083 1.00 96.88 77 GLU A C 1
ATOM 650 O O . GLU A 1 77 ? -10.519 9.642 7.033 1.00 96.88 77 GLU A O 1
ATOM 655 N N . SER A 1 78 ? -10.701 8.306 5.237 1.00 93.56 78 SER A N 1
ATOM 656 C CA . SER A 1 78 ? -12.154 8.105 5.358 1.00 93.56 78 SER A CA 1
ATOM 657 C C . SER A 1 78 ? -12.554 7.040 6.384 1.00 93.56 78 SER A C 1
ATOM 659 O O . SER A 1 78 ? -13.740 6.847 6.645 1.00 93.56 78 SER A O 1
ATOM 661 N N . VAL A 1 79 ? -11.584 6.323 6.954 1.00 93.25 79 VAL A N 1
ATOM 662 C CA . VAL A 1 79 ? -11.812 5.288 7.969 1.00 93.25 79 VAL A CA 1
ATOM 663 C C . VAL A 1 79 ? -11.920 5.931 9.358 1.00 93.25 79 VAL A C 1
ATOM 665 O O . VAL A 1 79 ? -11.349 6.997 9.615 1.00 93.25 79 VAL A O 1
ATOM 668 N N . SER A 1 80 ? -12.670 5.298 10.271 1.00 92.94 80 SER A N 1
ATOM 669 C CA . SER A 1 80 ? -12.843 5.784 11.644 1.00 92.94 80 SER A CA 1
ATOM 670 C C . SER A 1 80 ? -11.494 5.991 12.338 1.00 92.94 80 SER A C 1
ATOM 672 O O . SER A 1 80 ? -10.557 5.213 12.157 1.00 92.94 80 SER A O 1
ATOM 674 N N . SER A 1 81 ? -11.392 7.015 13.189 1.00 92.38 81 SER A N 1
ATOM 675 C CA . SER A 1 81 ? -10.146 7.287 13.921 1.00 92.38 81 SER A CA 1
ATOM 676 C C . SER A 1 81 ? -9.686 6.106 14.783 1.00 92.38 81 SER A C 1
ATOM 678 O O . SER A 1 81 ? -8.485 5.940 14.961 1.00 92.38 81 SER A O 1
ATOM 680 N N . LEU A 1 82 ? -10.623 5.266 15.241 1.00 91.19 82 LEU A N 1
ATOM 681 C CA . LEU A 1 82 ? -10.346 4.046 16.003 1.00 91.19 82 LEU A CA 1
ATOM 682 C C . LEU A 1 82 ? -9.562 3.003 15.190 1.00 91.19 82 LEU A C 1
ATOM 684 O O . LEU A 1 82 ? -8.685 2.337 15.724 1.00 91.19 82 LEU A O 1
ATOM 688 N N . THR A 1 83 ? -9.845 2.877 13.889 1.00 93.62 83 THR A N 1
ATOM 689 C CA . THR A 1 83 ? -9.244 1.847 13.019 1.00 93.62 83 THR A CA 1
ATOM 690 C C . THR A 1 83 ? -8.272 2.415 11.983 1.00 93.62 83 THR A C 1
ATOM 692 O O . THR A 1 83 ? -7.634 1.658 11.255 1.00 93.62 83 THR A O 1
ATOM 695 N N . ARG A 1 84 ? -8.075 3.740 11.940 1.00 95.38 84 ARG A N 1
ATOM 696 C CA . ARG A 1 84 ? -7.137 4.400 11.014 1.00 95.38 84 ARG A CA 1
ATOM 697 C C . ARG A 1 84 ? -5.701 3.896 11.160 1.00 95.38 84 ARG A C 1
ATOM 699 O O . ARG A 1 84 ? -5.018 3.735 10.152 1.00 95.38 84 ARG A O 1
ATOM 706 N N . GLY A 1 85 ? -5.253 3.630 12.390 1.00 96.06 85 GLY A N 1
ATOM 707 C CA . GLY A 1 85 ? -3.932 3.042 12.648 1.00 96.06 85 GLY A CA 1
ATOM 708 C C . GLY A 1 85 ? -3.781 1.663 12.000 1.00 96.06 85 GLY A C 1
ATOM 709 O O . GLY A 1 85 ? -2.836 1.438 11.250 1.00 96.06 85 GLY A O 1
ATOM 710 N N . LEU A 1 86 ? -4.774 0.788 12.193 1.00 95.12 86 LEU A N 1
ATOM 711 C CA . LEU A 1 86 ? -4.839 -0.536 11.563 1.00 95.12 86 LEU A CA 1
ATOM 712 C C . LEU A 1 86 ? -4.906 -0.457 10.037 1.00 95.12 86 LEU A C 1
ATOM 714 O O . LEU A 1 86 ? -4.245 -1.234 9.355 1.00 95.12 86 LEU A O 1
ATOM 718 N N . CYS A 1 87 ? -5.669 0.497 9.498 1.00 95.88 87 CYS A N 1
ATOM 719 C CA . CYS A 1 87 ? -5.743 0.727 8.059 1.00 95.88 87 CYS A CA 1
ATOM 720 C C . CYS A 1 87 ? -4.367 1.078 7.489 1.00 95.88 87 CYS A C 1
ATOM 722 O O . CYS A 1 87 ? -3.923 0.456 6.529 1.00 95.88 87 CYS A O 1
ATOM 724 N N . ARG A 1 88 ? -3.651 2.026 8.106 1.00 97.88 88 ARG A N 1
ATOM 725 C CA . ARG A 1 88 ? -2.307 2.412 7.652 1.00 97.88 88 ARG A CA 1
ATOM 726 C C . ARG A 1 88 ? -1.300 1.267 7.793 1.00 97.88 88 ARG A C 1
ATOM 728 O O . ARG A 1 88 ? -0.507 1.063 6.884 1.00 97.88 88 ARG A O 1
ATOM 735 N N . ALA A 1 89 ? -1.383 0.475 8.861 1.00 96.12 89 ALA A N 1
ATOM 736 C CA . ALA A 1 89 ? -0.546 -0.715 9.013 1.00 96.12 89 ALA A CA 1
ATOM 737 C C . ALA A 1 89 ? -0.819 -1.752 7.907 1.00 96.12 89 ALA A C 1
ATOM 739 O O . ALA A 1 89 ? 0.115 -2.269 7.298 1.00 96.12 89 ALA A O 1
ATOM 740 N N . LEU A 1 90 ? -2.088 -1.998 7.556 1.00 94.31 90 LEU A N 1
ATOM 741 C CA . LEU A 1 90 ? -2.407 -2.868 6.421 1.00 94.31 90 LEU A CA 1
ATOM 742 C C . LEU A 1 90 ? -1.938 -2.262 5.087 1.00 94.31 90 LEU A C 1
ATOM 744 O O . LEU A 1 90 ? -1.502 -2.994 4.201 1.00 94.31 90 LEU A O 1
ATOM 748 N N . ALA A 1 91 ? -1.982 -0.936 4.934 1.00 95.94 91 ALA A N 1
ATOM 749 C CA . ALA A 1 91 ? -1.430 -0.259 3.763 1.00 95.94 91 ALA A CA 1
ATOM 750 C C . ALA A 1 91 ? 0.084 -0.503 3.616 1.00 95.94 91 ALA A C 1
ATOM 752 O O . ALA A 1 91 ? 0.564 -0.714 2.500 1.00 95.94 91 ALA A O 1
ATOM 753 N N . ASP A 1 92 ? 0.833 -0.531 4.723 1.00 97.00 92 ASP A N 1
ATOM 754 C CA . ASP A 1 92 ? 2.255 -0.890 4.727 1.00 97.00 92 ASP A CA 1
ATOM 755 C C . ASP A 1 92 ? 2.491 -2.354 4.319 1.00 97.00 92 ASP A C 1
ATOM 757 O O . ASP A 1 92 ? 3.408 -2.629 3.537 1.00 97.00 92 ASP A O 1
ATOM 761 N N . VAL A 1 93 ? 1.634 -3.287 4.752 1.00 93.12 93 VAL A N 1
ATOM 762 C CA . VAL A 1 93 ? 1.660 -4.692 4.292 1.00 93.12 93 VAL A CA 1
ATOM 763 C C . VAL A 1 93 ? 1.442 -4.777 2.780 1.00 93.12 93 VAL A C 1
ATOM 765 O O . VAL A 1 93 ? 2.184 -5.455 2.074 1.00 93.12 93 VAL A O 1
ATOM 768 N N . TYR A 1 94 ? 0.456 -4.054 2.249 1.00 92.75 94 TYR A N 1
ATOM 769 C CA . TYR A 1 94 ? 0.161 -4.039 0.813 1.00 92.75 94 TYR A CA 1
ATOM 770 C C . TYR A 1 94 ? 1.321 -3.466 -0.002 1.00 92.75 94 TYR A C 1
ATOM 772 O O . TYR A 1 94 ? 1.722 -4.039 -1.016 1.00 92.75 94 TYR A O 1
ATOM 780 N N . TYR A 1 95 ? 1.876 -2.342 0.450 1.00 96.06 95 TYR A N 1
ATOM 781 C CA . TYR A 1 95 ? 3.023 -1.718 -0.193 1.00 96.06 95 TYR A CA 1
ATOM 782 C C . TYR A 1 95 ? 4.242 -2.649 -0.187 1.00 96.06 95 TYR A C 1
ATOM 784 O O . TYR A 1 95 ? 4.837 -2.896 -1.235 1.00 96.06 95 TYR A O 1
ATOM 792 N N . SER A 1 96 ? 4.605 -3.208 0.968 1.00 92.69 96 SER A N 1
ATOM 793 C CA . SER A 1 96 ? 5.748 -4.121 1.074 1.00 92.69 96 SER A CA 1
ATOM 794 C C . SER A 1 96 ? 5.554 -5.396 0.242 1.00 92.69 96 SER A C 1
ATOM 796 O O . SER A 1 96 ? 6.492 -5.825 -0.431 1.00 92.69 96 SER A O 1
ATOM 798 N N . ALA A 1 97 ? 4.330 -5.931 0.160 1.00 89.50 97 ALA A N 1
ATOM 799 C CA . ALA A 1 97 ? 4.005 -7.073 -0.692 1.00 89.50 97 ALA A CA 1
ATOM 800 C C . ALA A 1 97 ? 4.253 -6.786 -2.184 1.00 89.50 97 ALA A C 1
ATOM 802 O O . ALA A 1 97 ? 4.932 -7.566 -2.856 1.00 89.50 97 ALA A O 1
ATOM 803 N N . VAL A 1 98 ? 3.767 -5.656 -2.720 1.00 91.06 98 VAL A N 1
ATOM 804 C CA . VAL A 1 98 ? 4.018 -5.317 -4.137 1.00 91.06 98 VAL A CA 1
ATOM 805 C C . VAL A 1 98 ? 5.496 -5.019 -4.398 1.00 91.06 98 VAL A C 1
ATOM 807 O O . VAL A 1 98 ? 6.002 -5.347 -5.471 1.00 91.06 98 VAL A O 1
ATOM 810 N N . ARG A 1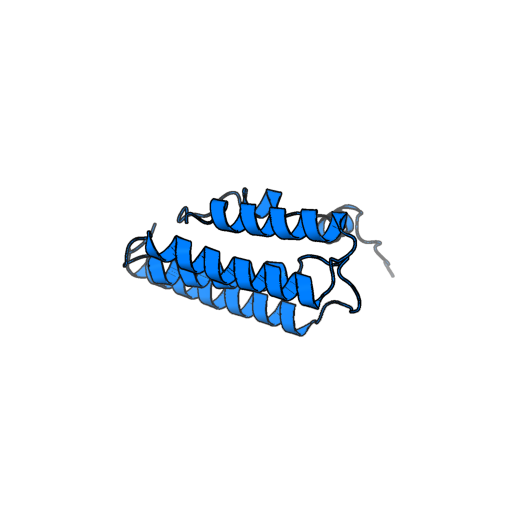 99 ? 6.224 -4.472 -3.413 1.00 91.56 99 ARG A N 1
ATOM 811 C CA . ARG A 1 99 ? 7.677 -4.264 -3.514 1.00 91.56 99 ARG A CA 1
ATOM 812 C C . ARG A 1 99 ? 8.443 -5.585 -3.592 1.00 91.56 99 ARG A C 1
ATOM 814 O O . ARG A 1 99 ? 9.336 -5.693 -4.436 1.00 91.56 99 ARG A O 1
ATOM 821 N N . ALA A 1 100 ? 8.092 -6.556 -2.751 1.00 87.88 100 ALA A N 1
ATOM 822 C CA . ALA A 1 100 ? 8.763 -7.851 -2.654 1.00 87.88 100 ALA A CA 1
ATOM 823 C C . ALA A 1 100 ? 8.408 -8.795 -3.815 1.00 87.88 100 ALA A C 1
ATOM 825 O O . ALA A 1 100 ? 9.283 -9.435 -4.408 1.00 87.88 100 ALA A O 1
ATOM 826 N N . PHE A 1 101 ? 7.126 -8.869 -4.173 1.00 84.75 101 PHE A N 1
ATOM 827 C CA . PHE A 1 101 ? 6.605 -9.924 -5.046 1.00 84.75 101 PHE A CA 1
ATOM 828 C C . PHE A 1 101 ? 6.081 -9.415 -6.394 1.00 84.75 101 PHE A C 1
ATOM 830 O O . PHE A 1 101 ? 6.031 -10.185 -7.356 1.00 84.75 101 PHE A O 1
ATOM 837 N N . GLY A 1 102 ? 5.744 -8.127 -6.495 1.00 85.69 102 GLY A N 1
ATOM 838 C CA . GLY A 1 102 ? 5.163 -7.517 -7.688 1.00 85.69 102 GLY A CA 1
ATOM 839 C C . GLY A 1 102 ? 6.170 -7.252 -8.810 1.00 85.69 102 GLY A C 1
ATOM 840 O O . GLY A 1 102 ? 7.348 -6.966 -8.588 1.00 85.69 102 GLY A O 1
ATOM 841 N N . GLY A 1 103 ? 5.685 -7.331 -10.053 1.00 85.88 103 GLY A N 1
ATOM 842 C CA . GLY A 1 103 ? 6.414 -6.874 -11.241 1.00 85.88 103 GLY A CA 1
ATOM 843 C C . GLY A 1 103 ? 7.788 -7.519 -11.418 1.00 85.88 103 GLY A C 1
ATOM 844 O O . GLY A 1 103 ? 8.778 -6.820 -11.638 1.00 85.88 103 GLY A O 1
ATOM 845 N N . GLY A 1 104 ? 7.861 -8.847 -11.279 1.00 84.88 104 GLY A N 1
ATOM 846 C CA . GLY A 1 104 ? 9.093 -9.623 -11.468 1.00 84.88 104 GLY A CA 1
ATOM 847 C C . GLY A 1 104 ? 9.670 -9.570 -12.888 1.00 84.88 104 GLY A C 1
ATOM 848 O O . GLY A 1 104 ? 10.803 -9.991 -13.093 1.00 84.88 104 GLY A O 1
ATOM 849 N N . ASP A 1 105 ? 8.902 -9.046 -13.839 1.00 86.81 105 ASP A N 1
ATOM 850 C CA . ASP A 1 105 ? 9.258 -8.772 -15.230 1.00 86.81 105 ASP A CA 1
ATOM 851 C C . ASP A 1 105 ? 9.870 -7.371 -15.450 1.00 86.81 105 ASP A C 1
ATOM 853 O O . ASP A 1 105 ? 10.271 -7.044 -16.566 1.00 86.81 105 ASP A O 1
ATOM 857 N N . ALA A 1 106 ? 9.963 -6.535 -14.407 1.00 86.31 106 ALA A N 1
ATOM 858 C CA . ALA A 1 106 ? 10.548 -5.200 -14.508 1.00 86.31 106 ALA A CA 1
ATOM 859 C C . ALA A 1 106 ? 12.076 -5.234 -14.703 1.00 86.31 106 ALA A C 1
ATOM 861 O O . ALA A 1 106 ? 12.789 -5.971 -14.023 1.00 86.31 106 ALA A O 1
ATOM 862 N N . THR A 1 107 ? 12.602 -4.381 -15.590 1.00 78.19 107 THR A N 1
ATOM 863 C CA . THR A 1 107 ? 14.031 -4.378 -15.977 1.00 78.19 107 THR A CA 1
ATOM 864 C C . THR A 1 107 ? 14.732 -3.021 -15.756 1.00 78.19 107 THR A C 1
ATOM 866 O O . THR A 1 107 ? 14.066 -1.992 -15.649 1.00 78.19 107 THR A O 1
ATOM 869 N N . PRO A 1 108 ? 16.076 -2.956 -15.675 1.00 72.06 108 PRO A N 1
ATOM 870 C CA . PRO A 1 108 ? 16.985 -4.042 -15.316 1.00 72.06 108 PRO A CA 1
ATOM 871 C C . PRO A 1 108 ? 16.944 -4.300 -13.799 1.00 72.06 108 PRO A C 1
ATOM 873 O O . PRO A 1 108 ? 16.764 -3.368 -13.021 1.00 72.06 108 PRO A O 1
ATOM 876 N N . GLY A 1 109 ? 17.166 -5.544 -13.368 1.00 65.12 109 GLY A N 1
ATOM 877 C CA . GLY A 1 109 ? 17.425 -5.868 -11.958 1.00 65.12 109 GLY A CA 1
ATOM 878 C C . GLY A 1 109 ? 16.635 -7.067 -11.441 1.00 65.12 109 GLY A C 1
ATOM 879 O O . GLY A 1 109 ? 15.456 -7.222 -11.752 1.00 65.12 109 GLY A O 1
ATOM 880 N N . LYS A 1 110 ? 17.293 -7.914 -10.641 1.00 59.94 110 LYS A N 1
ATOM 881 C CA . LYS A 1 110 ? 16.645 -9.008 -9.903 1.00 59.94 110 LYS A CA 1
ATOM 882 C C . LYS A 1 110 ? 16.015 -8.473 -8.611 1.00 59.94 110 LYS A C 1
ATOM 884 O O . LYS A 1 110 ? 16.357 -7.384 -8.161 1.00 59.94 110 LYS A O 1
ATOM 889 N N . ARG A 1 111 ? 15.063 -9.231 -8.060 1.00 64.19 111 ARG A N 1
ATOM 890 C CA . ARG A 1 111 ? 14.422 -8.938 -6.768 1.00 64.19 111 ARG A CA 1
ATOM 891 C C . ARG A 1 111 ? 15.464 -8.990 -5.647 1.00 64.19 111 ARG A C 1
ATOM 893 O O . ARG A 1 111 ? 16.410 -9.766 -5.743 1.00 64.19 111 ARG A O 1
ATOM 900 N N . ASP A 1 112 ? 15.257 -8.165 -4.632 1.00 72.38 112 ASP A N 1
ATOM 901 C CA . ASP A 1 112 ? 16.136 -8.006 -3.475 1.00 72.38 112 ASP A CA 1
ATOM 902 C C . ASP A 1 112 ? 15.538 -8.759 -2.273 1.00 72.38 112 ASP A C 1
ATOM 904 O O . ASP A 1 112 ? 14.342 -8.617 -2.000 1.00 72.38 112 ASP A O 1
ATOM 908 N N . GLU A 1 113 ? 16.341 -9.594 -1.606 1.00 74.44 113 GLU A N 1
ATOM 909 C CA . GLU A 1 113 ? 15.926 -10.387 -0.437 1.00 74.44 113 GLU A CA 1
ATOM 910 C 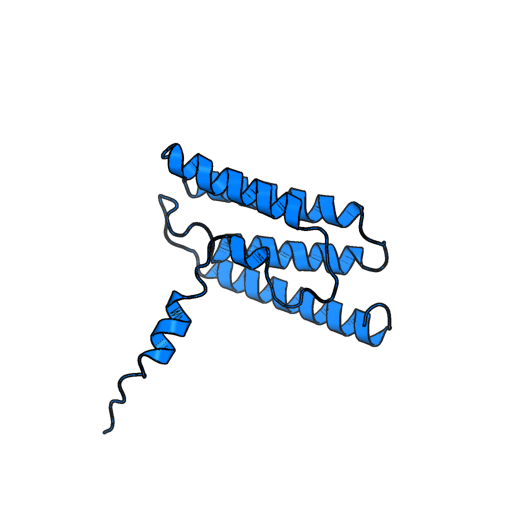C . GLU A 1 113 ? 15.511 -9.487 0.736 1.00 74.44 113 GLU A C 1
ATOM 912 O O . GLU A 1 113 ? 14.558 -9.817 1.447 1.00 74.44 113 GLU A O 1
ATOM 917 N N . ASP A 1 114 ? 16.109 -8.298 0.855 1.00 85.94 114 ASP A N 1
ATOM 918 C CA . ASP A 1 114 ? 15.783 -7.313 1.892 1.00 85.94 114 ASP A CA 1
ATOM 919 C C . ASP A 1 114 ? 14.312 -6.858 1.812 1.00 85.94 114 ASP A C 1
ATOM 921 O O . ASP A 1 114 ? 13.688 -6.503 2.815 1.00 85.94 114 ASP A O 1
ATOM 925 N N . LEU A 1 115 ? 13.698 -6.920 0.623 1.00 87.38 115 LEU A N 1
ATOM 926 C CA . LEU A 1 115 ? 12.289 -6.559 0.437 1.00 87.38 115 LEU A CA 1
ATOM 927 C C . LEU A 1 115 ? 11.335 -7.605 1.017 1.00 87.38 115 LEU A C 1
ATOM 929 O O . LEU A 1 115 ? 10.233 -7.252 1.438 1.00 87.38 115 LEU A O 1
ATOM 933 N N . VAL A 1 116 ? 11.740 -8.878 1.047 1.00 86.25 116 VAL A N 1
ATOM 934 C CA . VAL A 1 116 ? 10.941 -9.940 1.674 1.00 86.25 116 VAL A CA 1
ATOM 935 C C . VAL A 1 116 ? 10.933 -9.754 3.186 1.00 86.25 116 VAL A C 1
ATOM 937 O O . VAL A 1 116 ? 9.871 -9.877 3.795 1.00 86.25 116 VAL A O 1
ATOM 940 N N . GLN A 1 117 ? 12.075 -9.389 3.775 1.00 89.06 117 GLN A N 1
ATOM 941 C CA . GLN A 1 117 ? 12.145 -9.067 5.199 1.00 89.06 117 GLN A CA 1
ATOM 942 C C . GLN A 1 117 ? 11.243 -7.873 5.537 1.00 89.06 117 GLN A C 1
ATOM 944 O O . GLN A 1 117 ? 10.420 -7.970 6.441 1.00 89.06 117 GLN A O 1
ATOM 949 N N . ALA A 1 118 ? 11.287 -6.798 4.743 1.00 90.94 118 ALA A N 1
ATOM 950 C CA . ALA A 1 118 ? 10.418 -5.636 4.949 1.00 90.94 118 ALA A CA 1
ATOM 951 C C . ALA A 1 118 ? 8.914 -5.980 4.904 1.00 90.94 118 ALA A C 1
ATOM 953 O O . ALA A 1 118 ? 8.113 -5.370 5.613 1.00 90.94 118 ALA A O 1
ATOM 954 N N . TYR A 1 119 ? 8.516 -6.953 4.078 1.00 88.19 119 TYR A N 1
ATOM 955 C CA . TYR A 1 119 ? 7.146 -7.472 4.067 1.00 88.19 119 TYR A CA 1
ATOM 956 C C . TYR A 1 119 ? 6.803 -8.242 5.343 1.00 88.19 119 TYR A C 1
ATOM 958 O O . TYR A 1 119 ? 5.745 -8.013 5.926 1.00 88.19 119 TYR A O 1
ATOM 966 N N . GLN A 1 120 ? 7.696 -9.120 5.801 1.00 88.12 120 GLN A N 1
ATOM 967 C CA . GLN A 1 120 ? 7.495 -9.872 7.040 1.00 88.12 120 GLN A CA 1
ATOM 968 C C . GLN A 1 120 ? 7.383 -8.943 8.254 1.00 88.12 120 GLN A C 1
ATOM 970 O O . GLN A 1 120 ? 6.486 -9.127 9.075 1.00 88.12 120 GLN A O 1
ATOM 975 N N . ASP A 1 121 ? 8.218 -7.907 8.319 1.00 93.06 121 ASP A N 1
ATOM 976 C CA . ASP A 1 121 ? 8.181 -6.909 9.389 1.00 93.06 121 ASP A CA 1
ATOM 977 C C . ASP A 1 121 ? 6.847 -6.142 9.389 1.00 93.06 121 ASP A C 1
ATOM 979 O O . ASP A 1 121 ? 6.224 -5.965 10.436 1.00 93.06 121 ASP A O 1
ATOM 983 N N . ALA A 1 122 ? 6.354 -5.737 8.212 1.00 89.88 122 ALA A N 1
ATOM 984 C CA . ALA A 1 122 ? 5.060 -5.066 8.088 1.00 89.88 122 ALA A CA 1
ATOM 985 C C . ALA A 1 122 ? 3.889 -5.968 8.514 1.00 89.88 122 ALA A C 1
ATOM 987 O O . ALA A 1 122 ? 2.956 -5.499 9.170 1.00 89.88 122 ALA A O 1
ATOM 988 N N . VAL A 1 123 ? 3.935 -7.260 8.161 1.00 86.94 123 VAL A N 1
ATOM 989 C CA . VAL A 1 123 ? 2.930 -8.246 8.589 1.00 86.94 123 VAL A CA 1
ATOM 990 C C . VAL A 1 123 ? 2.943 -8.399 10.106 1.00 86.94 123 VAL A C 1
ATOM 992 O O . VAL A 1 123 ? 1.880 -8.310 10.714 1.00 86.94 123 VAL A O 1
ATOM 995 N N . ALA A 1 124 ? 4.119 -8.550 10.720 1.00 89.56 124 ALA A N 1
ATOM 996 C CA . ALA A 1 124 ? 4.247 -8.696 12.168 1.00 89.56 124 ALA A CA 1
ATOM 997 C C . ALA A 1 124 ? 3.655 -7.491 12.920 1.00 89.56 124 ALA A C 1
ATOM 999 O O . ALA A 1 124 ? 2.857 -7.668 13.839 1.00 89.56 124 ALA A O 1
ATOM 1000 N N . VAL A 1 125 ? 3.965 -6.268 12.471 1.00 94.25 125 VAL A N 1
ATOM 1001 C CA . VAL A 1 125 ? 3.395 -5.036 13.042 1.00 94.25 125 VAL A CA 1
ATOM 1002 C C . VAL A 1 125 ? 1.871 -5.008 12.903 1.00 94.25 125 VAL A C 1
ATOM 1004 O O . VAL A 1 125 ? 1.161 -4.670 13.850 1.00 94.25 125 VAL A O 1
ATOM 1007 N N . TYR A 1 126 ? 1.338 -5.355 11.729 1.00 91.00 126 TYR A N 1
ATOM 1008 C CA . TYR A 1 126 ? -0.108 -5.384 11.518 1.00 91.00 126 TYR A CA 1
ATOM 1009 C C . TYR A 1 126 ? -0.802 -6.424 12.411 1.00 91.00 126 TYR A C 1
ATOM 1011 O O . TYR A 1 126 ? -1.833 -6.120 13.012 1.00 91.00 126 TYR A O 1
ATOM 1019 N N . GLU A 1 127 ? -0.243 -7.630 12.524 1.00 89.44 127 GLU A N 1
ATOM 1020 C CA . GLU A 1 127 ? -0.787 -8.702 13.363 1.00 89.44 127 GLU A CA 1
ATOM 1021 C C . GLU A 1 127 ? -0.792 -8.329 14.850 1.00 89.44 127 GLU A C 1
ATOM 1023 O O . GLU A 1 127 ? -1.797 -8.558 15.528 1.00 89.44 127 GLU A O 1
ATOM 1028 N N . GLU A 1 128 ? 0.277 -7.696 15.340 1.00 94.19 128 GLU A N 1
ATOM 1029 C CA . GLU A 1 128 ? 0.357 -7.173 16.707 1.00 94.19 128 GLU A CA 1
ATOM 1030 C C . GLU A 1 128 ? -0.737 -6.128 16.966 1.00 94.19 128 GLU A C 1
ATOM 1032 O O . GLU A 1 128 ? -1.526 -6.266 17.903 1.00 94.19 128 GLU A O 1
ATOM 1037 N N . LEU A 1 129 ? -0.880 -5.137 16.079 1.00 93.81 129 LEU A N 1
ATOM 1038 C CA . LEU A 1 129 ? -1.906 -4.100 16.216 1.00 93.81 129 LEU A CA 1
ATOM 1039 C C . LEU A 1 129 ? -3.329 -4.673 16.181 1.00 93.81 129 LEU A C 1
ATOM 1041 O O . LEU A 1 129 ? -4.204 -4.214 16.921 1.00 93.81 129 LEU A O 1
ATOM 1045 N N . VAL A 1 130 ? -3.585 -5.670 15.328 1.00 90.38 130 VAL A N 1
ATOM 1046 C CA . VAL A 1 130 ? -4.880 -6.365 15.281 1.00 90.38 130 VAL A CA 1
ATOM 1047 C C . VAL A 1 130 ? -5.138 -7.100 16.593 1.00 90.38 130 VAL A C 1
ATOM 1049 O O . VAL A 1 130 ? -6.251 -7.027 17.120 1.00 90.38 130 VAL A O 1
ATOM 1052 N N . ALA A 1 131 ? -4.135 -7.793 17.135 1.00 92.00 131 ALA A N 1
ATOM 1053 C CA . ALA A 1 131 ? -4.257 -8.504 18.402 1.00 92.00 131 ALA A CA 1
ATOM 1054 C C . ALA A 1 131 ? -4.578 -7.544 19.557 1.00 92.00 131 ALA A C 1
ATOM 1056 O O . ALA A 1 131 ? -5.501 -7.803 20.332 1.00 92.00 131 ALA A O 1
ATOM 1057 N N . GLU A 1 132 ? -3.893 -6.403 19.636 1.00 94.00 132 GLU A N 1
ATOM 1058 C CA . GLU A 1 132 ? -4.175 -5.381 20.643 1.00 94.00 132 GLU A CA 1
ATOM 1059 C C . GLU A 1 132 ? -5.576 -4.781 20.501 1.00 94.00 132 GLU A C 1
ATOM 1061 O O . GLU A 1 132 ? -6.298 -4.638 21.488 1.00 94.00 132 GLU A O 1
ATOM 1066 N N . ALA A 1 133 ? -5.984 -4.434 19.279 1.00 93.12 133 ALA A N 1
ATOM 1067 C CA . ALA A 1 133 ? -7.301 -3.862 19.026 1.00 93.12 133 ALA A CA 1
ATOM 1068 C C . ALA A 1 133 ? -8.424 -4.844 19.399 1.00 93.12 133 ALA A C 1
ATOM 1070 O O . ALA A 1 133 ? -9.441 -4.437 19.960 1.00 93.12 133 ALA A O 1
ATOM 1071 N N . ARG A 1 134 ? -8.220 -6.148 19.176 1.00 92.56 134 ARG A N 1
ATOM 1072 C CA . ARG A 1 134 ? -9.124 -7.203 19.660 1.00 92.56 134 ARG A CA 1
ATOM 1073 C C . ARG A 1 134 ? -9.140 -7.303 21.178 1.00 92.56 134 ARG A C 1
ATOM 1075 O O . ARG A 1 134 ? -10.213 -7.388 21.764 1.00 92.56 134 ARG A O 1
ATOM 1082 N N . ALA A 1 135 ? -7.975 -7.252 21.822 1.00 95.56 135 ALA A N 1
ATOM 1083 C CA . ALA A 1 135 ? -7.870 -7.300 23.280 1.00 95.56 135 ALA A CA 1
ATOM 1084 C C . ALA A 1 135 ? -8.564 -6.105 23.959 1.00 95.56 135 ALA A C 1
ATOM 1086 O O . ALA A 1 135 ? -9.134 -6.257 25.038 1.00 95.56 135 ALA A O 1
ATOM 1087 N N . ARG A 1 136 ? -8.560 -4.932 23.312 1.00 93.69 136 ARG A N 1
ATOM 1088 C CA . ARG A 1 136 ? -9.291 -3.736 23.765 1.00 93.69 136 ARG A CA 1
ATOM 1089 C C . ARG A 1 136 ? -10.787 -3.758 23.430 1.00 93.69 136 ARG A C 1
ATOM 1091 O O . ARG A 1 136 ? -11.532 -2.954 23.981 1.00 93.69 136 ARG A O 1
ATOM 1098 N N . GLY A 1 137 ? -11.233 -4.669 22.564 1.00 92.06 137 GLY A N 1
ATOM 1099 C CA . GLY A 1 137 ? -12.610 -4.712 22.063 1.00 92.06 137 GLY A CA 1
ATOM 1100 C C . GLY A 1 137 ? -12.923 -3.642 21.010 1.00 92.06 137 GLY A C 1
ATOM 1101 O O . GLY A 1 137 ? -14.092 -3.372 20.749 1.00 92.06 137 GLY A O 1
ATOM 1102 N N . ASP A 1 138 ? -11.897 -3.042 20.399 1.00 88.19 138 ASP A N 1
ATOM 1103 C CA . ASP A 1 138 ? -12.040 -2.023 19.350 1.00 88.19 138 ASP A CA 1
ATOM 1104 C C . ASP A 1 138 ? -12.550 -2.630 18.030 1.00 88.19 138 ASP A C 1
ATOM 1106 O O . ASP A 1 138 ? -13.180 -1.948 17.219 1.00 88.19 138 ASP A O 1
ATOM 1110 N N . ILE A 1 139 ? -12.245 -3.913 17.801 1.00 85.69 139 ILE A N 1
ATOM 1111 C CA . ILE A 1 139 ? -12.607 -4.693 16.612 1.00 85.69 139 ILE A CA 1
ATOM 1112 C C . ILE A 1 139 ? -12.987 -6.130 17.005 1.00 85.69 139 ILE A C 1
ATOM 1114 O O . ILE A 1 139 ? -12.562 -6.623 18.051 1.00 85.69 139 ILE A O 1
ATOM 1118 N N . ALA A 1 140 ? -13.765 -6.797 16.146 1.00 76.81 140 ALA A N 1
ATOM 1119 C CA . ALA A 1 140 ? -14.232 -8.175 16.338 1.00 76.81 140 ALA A CA 1
ATOM 1120 C C . ALA A 1 140 ? -13.230 -9.264 15.884 1.00 76.81 140 ALA A C 1
ATOM 1122 O O . ALA A 1 140 ? -12.357 -9.034 15.003 1.00 76.81 140 ALA A O 1
#